Protein AF-A0A0F9JYY9-F1 (afdb_monomer_lite)

Radius of gyration: 10.93 Å; chains: 1; bounding box: 28×19×30 Å

Sequence (62 aa):
MPLDNEGKVRECLEIVKEDIFTEWEVSFLRSVLRQLIMGATMSVKQEKSIDRCYDKACASPY

Structure (mmCIF, N/CA/C/O backbone):
data_AF-A0A0F9JYY9-F1
#
_entry.id   AF-A0A0F9JYY9-F1
#
loop_
_atom_site.group_PDB
_atom_site.id
_atom_site.type_symbol
_atom_site.label_atom_id
_atom_site.label_alt_id
_atom_site.label_comp_id
_atom_site.label_asym_id
_atom_site.label_entity_id
_atom_site.label_seq_id
_atom_site.pdbx_PDB_ins_code
_atom_site.Cartn_x
_atom_site.Cartn_y
_atom_site.Cartn_z
_atom_site.occupancy
_atom_site.B_iso_or_equiv
_atom_site.auth_seq_id
_atom_site.auth_comp_id
_atom_site.auth_asym_id
_atom_site.auth_atom_id
_atom_site.pdbx_PDB_model_num
ATOM 1 N N . MET A 1 1 ? -17.195 2.578 -9.108 1.00 45.94 1 MET A N 1
ATOM 2 C CA . MET A 1 1 ? -17.074 3.078 -7.721 1.00 45.94 1 MET A CA 1
ATOM 3 C C . MET A 1 1 ? -15.598 3.308 -7.447 1.00 45.94 1 MET A C 1
ATOM 5 O O . MET A 1 1 ? -14.817 2.540 -7.997 1.00 45.94 1 MET A O 1
ATOM 9 N N . PRO A 1 2 ? -15.198 4.325 -6.667 1.00 59.09 2 PRO A N 1
ATOM 10 C CA . PRO A 1 2 ? -13.832 4.375 -6.150 1.00 59.09 2 PRO A CA 1
ATOM 11 C C . PRO A 1 2 ? -13.556 3.096 -5.346 1.00 59.09 2 PRO A C 1
ATOM 13 O O . PRO A 1 2 ? -14.418 2.670 -4.577 1.00 59.09 2 PRO A O 1
ATOM 16 N N . LEU A 1 3 ? -12.399 2.468 -5.569 1.00 70.50 3 LEU A N 1
ATOM 17 C CA . LEU A 1 3 ? -11.965 1.319 -4.776 1.00 70.50 3 LEU A CA 1
ATOM 18 C C . LEU A 1 3 ? -11.753 1.763 -3.327 1.00 70.50 3 LEU A C 1
ATOM 20 O O . LEU A 1 3 ? -11.173 2.826 -3.076 1.00 70.50 3 LEU A O 1
ATOM 24 N N . ASP A 1 4 ? -12.218 0.949 -2.384 1.00 86.44 4 ASP A N 1
ATOM 25 C CA . ASP A 1 4 ? -11.855 1.105 -0.982 1.00 86.44 4 ASP A CA 1
ATOM 26 C C . ASP A 1 4 ? -10.372 0.751 -0.762 1.00 86.44 4 ASP A C 1
ATOM 28 O O . ASP A 1 4 ? -9.664 0.280 -1.660 1.00 86.44 4 ASP A O 1
ATOM 32 N N . ASN A 1 5 ? -9.868 1.021 0.443 1.00 85.06 5 ASN A N 1
ATOM 33 C CA . ASN A 1 5 ? -8.465 0.764 0.770 1.00 85.06 5 ASN A CA 1
ATOM 34 C C . ASN A 1 5 ? -8.094 -0.721 0.618 1.00 85.06 5 ASN A C 1
ATOM 36 O O . ASN A 1 5 ? -6.953 -1.024 0.278 1.00 85.06 5 ASN A O 1
ATOM 40 N N . GLU A 1 6 ? -9.035 -1.644 0.833 1.00 88.69 6 GLU A N 1
ATOM 41 C CA . GLU A 1 6 ? -8.786 -3.072 0.632 1.00 88.69 6 GLU A CA 1
ATOM 42 C C . GLU A 1 6 ? -8.599 -3.396 -0.855 1.00 88.69 6 GLU A C 1
ATOM 44 O O . GLU A 1 6 ? -7.623 -4.057 -1.216 1.00 88.69 6 GLU A O 1
ATOM 49 N N . GLY A 1 7 ? -9.478 -2.882 -1.717 1.00 88.00 7 GLY A N 1
ATOM 50 C CA . GLY A 1 7 ? -9.403 -3.041 -3.166 1.00 88.00 7 GLY A CA 1
ATOM 51 C C . GLY A 1 7 ? -8.084 -2.523 -3.733 1.00 88.00 7 GLY A C 1
ATOM 52 O O . GLY A 1 7 ? -7.396 -3.255 -4.443 1.00 88.00 7 GLY A O 1
ATOM 53 N N . LYS A 1 8 ? -7.665 -1.316 -3.330 1.00 88.62 8 LYS A N 1
ATOM 54 C CA . LYS A 1 8 ? -6.376 -0.739 -3.750 1.00 88.62 8 LYS A CA 1
ATOM 55 C C . LYS A 1 8 ? -5.190 -1.620 -3.362 1.00 88.62 8 LYS A C 1
ATOM 57 O O . LYS A 1 8 ? -4.294 -1.846 -4.172 1.00 88.62 8 LYS A O 1
ATOM 62 N N . VAL A 1 9 ? -5.171 -2.128 -2.128 1.00 90.44 9 VAL A N 1
ATOM 63 C CA . VAL A 1 9 ? -4.072 -2.973 -1.632 1.00 90.44 9 VAL A CA 1
ATOM 64 C C . VAL A 1 9 ? -4.042 -4.327 -2.343 1.00 90.44 9 VAL A C 1
ATOM 66 O O . VAL A 1 9 ? -2.957 -4.817 -2.657 1.00 90.44 9 VAL A O 1
ATOM 69 N N . ARG A 1 10 ? -5.206 -4.931 -2.613 1.00 90.00 10 ARG A N 1
ATOM 70 C CA . ARG A 1 10 ? -5.301 -6.192 -3.365 1.00 90.00 10 ARG A CA 1
ATOM 71 C C . ARG A 1 10 ? -4.792 -6.038 -4.789 1.00 90.00 10 ARG A C 1
ATOM 73 O O . ARG A 1 10 ? -3.987 -6.865 -5.205 1.00 90.00 10 ARG A O 1
ATOM 80 N N . GLU A 1 11 ? -5.198 -4.978 -5.487 1.00 88.12 11 GLU A N 1
ATOM 81 C CA . GLU A 1 11 ? -4.669 -4.686 -6.820 1.00 88.12 11 GLU A CA 1
ATOM 82 C C . GLU A 1 11 ? -3.155 -4.507 -6.764 1.00 88.12 11 GLU A C 1
ATOM 84 O O . GLU A 1 11 ? -2.453 -5.245 -7.444 1.00 88.12 11 GLU A O 1
ATOM 89 N N . CYS A 1 12 ? -2.627 -3.660 -5.869 1.00 88.56 12 CYS A N 1
ATOM 90 C CA . CYS A 1 12 ? -1.176 -3.503 -5.713 1.00 88.56 12 CYS A CA 1
ATOM 91 C C . CYS A 1 12 ? -0.460 -4.856 -5.567 1.00 88.56 12 CYS A C 1
ATOM 93 O O . CYS A 1 12 ? 0.540 -5.092 -6.233 1.00 88.56 12 CYS A O 1
ATOM 95 N N . LEU A 1 13 ? -0.972 -5.769 -4.735 1.00 86.75 13 LEU A N 1
ATOM 96 C CA . LEU A 1 13 ? -0.348 -7.073 -4.481 1.00 86.75 13 LEU A CA 1
ATOM 97 C C . LEU A 1 13 ? -0.438 -8.073 -5.646 1.00 86.75 13 LEU A C 1
ATOM 99 O O . LEU A 1 13 ? 0.414 -8.961 -5.714 1.00 86.75 13 LEU A O 1
ATOM 103 N N . GLU A 1 14 ? -1.412 -7.950 -6.549 1.00 85.00 14 GLU A N 1
ATOM 104 C CA . GLU A 1 14 ? -1.426 -8.720 -7.805 1.00 85.00 14 GLU A CA 1
ATOM 105 C C . GLU A 1 14 ? -0.303 -8.254 -8.745 1.00 85.00 14 GLU A C 1
ATOM 107 O O . GLU A 1 14 ? 0.391 -9.078 -9.344 1.00 85.00 14 GLU A O 1
ATOM 112 N N . ILE A 1 15 ? -0.071 -6.940 -8.778 1.00 77.62 15 ILE A N 1
ATOM 113 C CA . ILE A 1 15 ? 0.892 -6.234 -9.638 1.00 77.62 15 ILE A CA 1
ATOM 114 C C . ILE A 1 15 ? 2.336 -6.376 -9.125 1.00 77.62 15 ILE A C 1
ATOM 116 O O . ILE A 1 15 ? 3.293 -6.325 -9.890 1.00 77.62 15 ILE A O 1
ATOM 120 N N . VAL A 1 16 ? 2.523 -6.623 -7.821 1.00 67.69 16 VAL A N 1
ATOM 121 C CA . VAL A 1 16 ? 3.833 -6.867 -7.174 1.00 67.69 16 VAL A CA 1
ATOM 122 C C . VAL A 1 16 ? 4.687 -7.932 -7.872 1.00 67.69 16 VAL A C 1
ATOM 124 O O . VAL A 1 16 ? 5.902 -7.941 -7.693 1.00 67.69 16 VAL A O 1
ATOM 127 N N . LYS A 1 17 ? 4.093 -8.807 -8.688 1.00 62.94 17 LYS A N 1
ATOM 128 C CA . LYS A 1 17 ? 4.827 -9.787 -9.498 1.00 62.94 17 LYS A CA 1
ATOM 129 C C . LYS A 1 17 ? 5.748 -9.157 -10.564 1.00 62.94 17 LYS A C 1
ATOM 131 O O . LYS A 1 17 ? 6.573 -9.885 -11.102 1.00 62.94 17 LYS A O 1
ATOM 136 N N . GLU A 1 18 ? 5.646 -7.854 -10.838 1.00 63.22 18 GLU A N 1
ATOM 137 C CA . GLU A 1 18 ? 6.335 -7.159 -11.943 1.00 63.22 18 GLU A CA 1
ATOM 138 C C . GLU A 1 18 ? 7.469 -6.195 -11.504 1.00 63.22 18 GLU A C 1
ATOM 140 O O . GLU A 1 18 ? 7.769 -5.237 -12.206 1.00 63.22 18 GLU A O 1
ATOM 145 N N . ASP A 1 19 ? 8.107 -6.394 -10.340 1.00 70.62 19 ASP A N 1
ATOM 146 C CA . ASP A 1 19 ? 9.227 -5.557 -9.826 1.00 70.62 19 ASP A CA 1
ATOM 147 C C . ASP A 1 19 ? 8.915 -4.049 -9.618 1.00 70.62 19 ASP A C 1
ATOM 149 O O . ASP A 1 19 ? 9.799 -3.237 -9.338 1.00 70.62 19 ASP A O 1
ATOM 153 N N . ILE A 1 20 ? 7.641 -3.651 -9.668 1.00 81.75 20 ILE A N 1
ATOM 154 C CA . ILE A 1 20 ? 7.195 -2.253 -9.497 1.00 81.75 20 ILE A CA 1
ATOM 155 C C . ILE A 1 20 ? 7.410 -1.742 -8.061 1.00 81.75 20 ILE A C 1
ATOM 157 O O . ILE A 1 20 ? 7.642 -0.550 -7.826 1.00 81.75 20 ILE A O 1
ATOM 161 N N . PHE A 1 21 ? 7.334 -2.631 -7.072 1.00 85.81 21 PHE A N 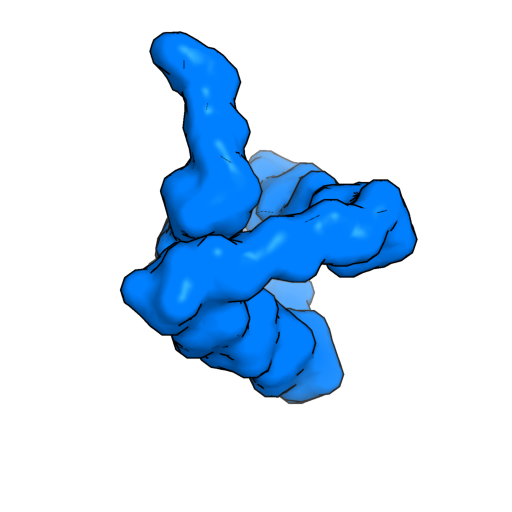1
ATOM 162 C CA . PHE A 1 21 ? 7.367 -2.277 -5.656 1.00 85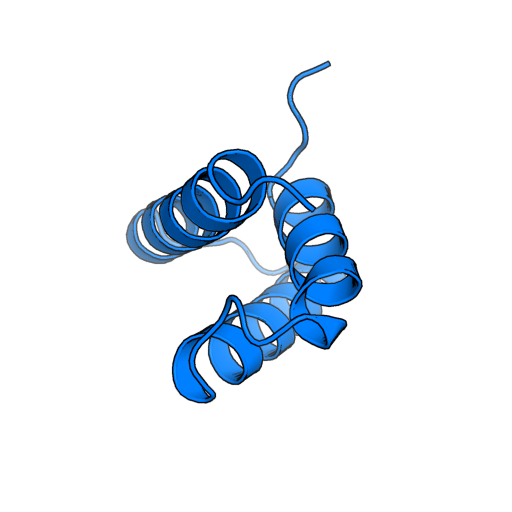.81 21 PHE A CA 1
ATOM 163 C C . PHE A 1 21 ? 8.674 -2.689 -4.987 1.00 85.81 21 PHE A C 1
ATOM 165 O O . PHE A 1 21 ? 9.221 -3.759 -5.229 1.00 85.81 21 PHE A O 1
ATOM 172 N N . THR A 1 22 ? 9.140 -1.852 -4.066 1.00 89.00 22 THR A N 1
ATOM 173 C CA . THR A 1 22 ? 10.238 -2.200 -3.161 1.00 89.00 22 THR A CA 1
ATOM 174 C C . THR A 1 22 ? 9.799 -3.276 -2.166 1.00 89.00 22 THR A C 1
ATOM 176 O O . THR A 1 22 ? 8.623 -3.359 -1.806 1.00 89.00 22 THR A O 1
ATOM 179 N N . GLU A 1 23 ? 10.743 -4.052 -1.628 1.00 88.25 23 GLU A N 1
ATOM 180 C CA . GLU A 1 23 ? 10.449 -5.069 -0.602 1.00 88.25 23 GLU A CA 1
ATOM 181 C C . GLU A 1 23 ? 9.689 -4.495 0.605 1.00 88.25 23 GLU A C 1
ATOM 183 O O . GLU A 1 23 ? 8.792 -5.138 1.161 1.00 88.25 23 GLU A O 1
ATOM 188 N N . TRP A 1 24 ? 10.015 -3.257 0.991 1.00 90.25 24 TRP A N 1
ATOM 189 C CA . TRP A 1 24 ? 9.319 -2.556 2.063 1.00 90.25 24 TRP A CA 1
ATOM 190 C C . TRP A 1 24 ? 7.859 -2.255 1.700 1.00 90.25 24 TRP A C 1
ATOM 192 O O . TRP A 1 24 ? 6.979 -2.527 2.515 1.00 90.25 24 TRP A O 1
ATOM 202 N N . GLU A 1 25 ? 7.584 -1.754 0.490 1.00 90.56 25 GLU A N 1
ATOM 203 C CA . GLU A 1 25 ? 6.216 -1.482 0.014 1.00 90.56 25 GLU A CA 1
ATOM 204 C C . GLU A 1 25 ? 5.385 -2.773 -0.025 1.00 90.56 25 GLU A C 1
ATOM 206 O O . GLU A 1 25 ? 4.257 -2.796 0.467 1.00 90.56 25 GLU A O 1
ATOM 211 N N . VAL A 1 26 ? 5.961 -3.880 -0.506 1.00 90.81 26 VAL A N 1
ATOM 212 C CA . VAL A 1 26 ? 5.296 -5.195 -0.507 1.00 90.81 26 VAL A CA 1
ATOM 213 C C . VAL A 1 26 ? 4.963 -5.649 0.914 1.00 90.81 26 VAL A C 1
ATOM 215 O O . VAL A 1 26 ? 3.843 -6.088 1.195 1.00 90.81 26 VAL A O 1
ATOM 218 N N . SER A 1 27 ? 5.927 -5.546 1.831 1.00 91.81 27 SER A N 1
ATOM 219 C CA . SER A 1 27 ? 5.739 -5.921 3.235 1.00 91.81 27 SER A CA 1
ATOM 220 C C . SER A 1 27 ? 4.676 -5.051 3.915 1.00 91.81 27 SER A C 1
ATOM 222 O O . SER A 1 27 ? 3.800 -5.567 4.619 1.00 91.81 27 SER A O 1
ATOM 224 N N . PHE A 1 28 ? 4.696 -3.743 3.641 1.00 93.31 28 PHE A N 1
ATOM 225 C CA . PHE A 1 28 ? 3.704 -2.783 4.111 1.00 93.31 28 PHE A CA 1
ATOM 226 C C . PHE A 1 28 ? 2.298 -3.143 3.620 1.00 93.31 28 PHE A C 1
ATOM 228 O O . PHE A 1 28 ? 1.403 -3.326 4.446 1.00 93.31 28 PHE A O 1
ATOM 235 N N . LEU A 1 29 ? 2.115 -3.335 2.310 1.00 92.25 29 LEU A N 1
ATOM 236 C CA . LEU A 1 29 ? 0.827 -3.685 1.705 1.00 92.25 29 LEU A CA 1
ATOM 237 C C . LEU A 1 29 ? 0.269 -5.000 2.270 1.00 92.25 29 LEU A C 1
ATOM 239 O O . LEU A 1 29 ? -0.900 -5.065 2.645 1.00 92.25 29 LEU A O 1
ATOM 243 N N . ARG A 1 30 ? 1.108 -6.032 2.439 1.00 92.31 30 ARG A N 1
ATOM 244 C CA . ARG A 1 30 ? 0.698 -7.301 3.074 1.00 92.31 30 ARG A CA 1
ATOM 245 C C . ARG A 1 30 ? 0.280 -7.121 4.533 1.00 92.31 30 ARG A C 1
ATOM 247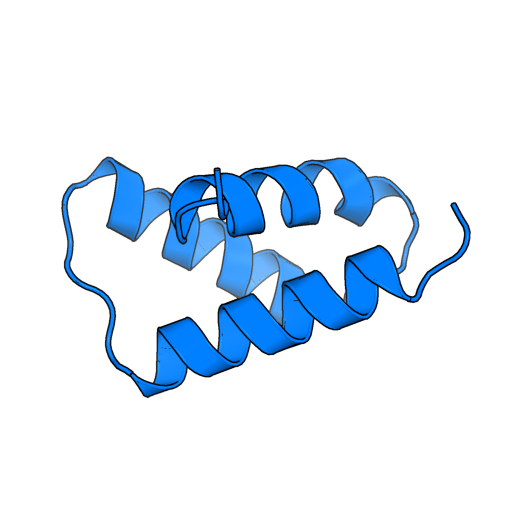 O O . ARG A 1 30 ? -0.652 -7.780 4.994 1.00 92.31 30 ARG A O 1
ATOM 254 N N . SER A 1 31 ? 0.981 -6.268 5.277 1.00 93.75 31 SER A N 1
ATOM 255 C CA . SER A 1 31 ? 0.649 -5.969 6.672 1.00 93.75 31 SER A CA 1
ATOM 256 C C . SER A 1 31 ? -0.691 -5.239 6.784 1.00 93.75 31 SER A C 1
ATOM 258 O O . SER A 1 31 ? -1.557 -5.655 7.552 1.00 93.75 31 SER A O 1
ATOM 260 N N . VAL A 1 32 ? -0.887 -4.213 5.955 1.00 92.00 32 VAL A N 1
ATOM 261 C CA . VAL A 1 32 ? -2.129 -3.439 5.872 1.00 92.00 32 VAL A CA 1
ATOM 262 C C . VAL A 1 32 ? -3.303 -4.322 5.464 1.00 92.00 32 VAL A C 1
ATOM 264 O O . VAL A 1 32 ? -4.343 -4.268 6.112 1.00 92.00 32 VAL A O 1
ATOM 267 N N . LEU A 1 33 ? -3.136 -5.190 4.461 1.00 92.25 33 LEU A N 1
ATOM 268 C CA . LEU A 1 33 ? -4.197 -6.104 4.036 1.00 92.25 33 LEU A CA 1
ATOM 269 C C . LEU A 1 33 ? -4.676 -6.987 5.194 1.00 92.25 33 LEU A C 1
ATOM 271 O O . LEU A 1 33 ? -5.876 -7.139 5.400 1.00 92.25 33 LEU A O 1
ATOM 275 N N . ARG A 1 34 ? -3.747 -7.534 5.990 1.00 92.25 34 ARG A N 1
ATOM 276 C CA . ARG A 1 34 ? -4.107 -8.323 7.177 1.00 92.25 34 ARG A CA 1
ATOM 277 C C . ARG A 1 34 ? -4.880 -7.499 8.202 1.00 92.25 34 ARG A C 1
ATOM 279 O O . ARG A 1 34 ? -5.861 -7.994 8.742 1.00 92.25 34 ARG A O 1
ATOM 286 N N . GLN A 1 35 ? -4.463 -6.259 8.455 1.00 90.62 35 GLN A N 1
ATOM 287 C CA . GLN A 1 35 ? -5.164 -5.362 9.378 1.00 90.62 35 GLN A CA 1
ATOM 288 C C . GLN A 1 35 ? -6.593 -5.064 8.900 1.00 90.62 35 GLN A C 1
ATOM 290 O O . GLN A 1 35 ? -7.523 -5.153 9.699 1.00 90.62 35 GLN A O 1
ATOM 295 N N . LEU A 1 36 ? -6.775 -4.792 7.604 1.00 88.88 36 LEU A N 1
ATOM 296 C CA . LEU A 1 36 ? -8.088 -4.547 7.000 1.00 88.88 36 LEU A CA 1
ATOM 297 C C . LEU A 1 36 ? -9.000 -5.780 7.083 1.00 88.88 36 LEU A C 1
ATOM 299 O O . LEU A 1 36 ? -10.136 -5.657 7.531 1.00 88.88 36 LEU A O 1
ATOM 303 N N . ILE A 1 37 ? -8.486 -6.976 6.766 1.00 89.12 37 ILE A N 1
ATOM 304 C CA . ILE A 1 37 ? -9.236 -8.242 6.889 1.00 89.12 37 ILE A CA 1
ATOM 305 C C . ILE A 1 37 ? -9.675 -8.496 8.339 1.00 89.12 37 ILE A C 1
ATOM 307 O O . ILE A 1 37 ? -10.755 -9.029 8.582 1.00 89.12 37 ILE A O 1
ATOM 311 N N . MET A 1 38 ? -8.854 -8.102 9.315 1.00 90.31 38 MET A N 1
ATOM 312 C CA . MET A 1 38 ? -9.183 -8.200 10.742 1.00 90.31 38 MET A CA 1
ATOM 313 C C . MET A 1 38 ? -10.131 -7.091 11.233 1.00 90.31 38 MET A C 1
ATOM 315 O O . MET A 1 38 ? -10.448 -7.051 12.421 1.00 90.31 38 MET A O 1
ATOM 319 N N . GLY A 1 39 ? -10.583 -6.194 10.352 1.00 86.56 39 GLY A N 1
ATOM 320 C CA . GLY A 1 39 ? -11.500 -5.102 10.678 1.00 86.56 39 GLY A CA 1
ATOM 321 C C . GLY A 1 39 ? -10.844 -3.915 11.389 1.00 86.56 39 GLY A C 1
ATOM 322 O O . GLY A 1 39 ? -11.539 -3.130 12.034 1.00 86.56 39 GLY A O 1
ATOM 323 N N . ALA A 1 40 ? -9.518 -3.775 11.317 1.00 86.94 40 ALA A N 1
ATOM 324 C CA . ALA A 1 40 ? -8.822 -2.638 11.906 1.00 86.94 40 ALA A CA 1
ATOM 325 C C . ALA A 1 40 ? -9.034 -1.361 11.078 1.00 86.94 40 ALA A C 1
ATOM 327 O O . ALA A 1 40 ? -9.062 -1.388 9.847 1.00 86.94 40 ALA A O 1
ATOM 328 N N . THR A 1 41 ? -9.115 -0.219 11.758 1.00 86.81 41 THR A N 1
ATOM 329 C CA . THR A 1 41 ? -9.155 1.093 11.110 1.00 86.81 41 THR A CA 1
ATOM 330 C C . THR A 1 41 ? -7.752 1.565 10.743 1.00 86.81 41 THR A C 1
ATOM 332 O O . THR A 1 41 ? -6.785 1.356 11.479 1.00 86.81 41 THR A O 1
ATOM 335 N N . MET A 1 42 ? -7.634 2.212 9.585 1.00 86.62 42 MET A N 1
ATOM 336 C CA . MET A 1 42 ? -6.369 2.772 9.120 1.00 86.62 42 MET A CA 1
ATOM 337 C C . MET A 1 42 ? -6.161 4.185 9.643 1.00 86.62 42 MET A C 1
ATOM 339 O O . MET A 1 42 ? -7.086 4.986 9.751 1.00 86.62 42 MET A O 1
ATOM 343 N N . SER A 1 43 ? -4.907 4.509 9.949 1.00 90.69 43 SER A N 1
ATOM 344 C CA . SER A 1 43 ? -4.513 5.898 10.153 1.00 90.69 43 SER A CA 1
ATOM 345 C C . SER A 1 43 ? -4.451 6.639 8.816 1.00 90.69 43 SER A C 1
ATOM 347 O O . SER A 1 43 ? -4.059 6.073 7.797 1.00 90.69 43 SER A O 1
ATOM 349 N N . VAL A 1 44 ? -4.689 7.953 8.840 1.00 91.62 44 VAL A N 1
ATOM 350 C CA . VAL A 1 44 ? -4.573 8.833 7.657 1.00 91.62 44 VAL A CA 1
ATOM 351 C C . VAL A 1 44 ? -3.207 8.709 6.960 1.00 91.62 44 VAL A C 1
ATOM 353 O O . VA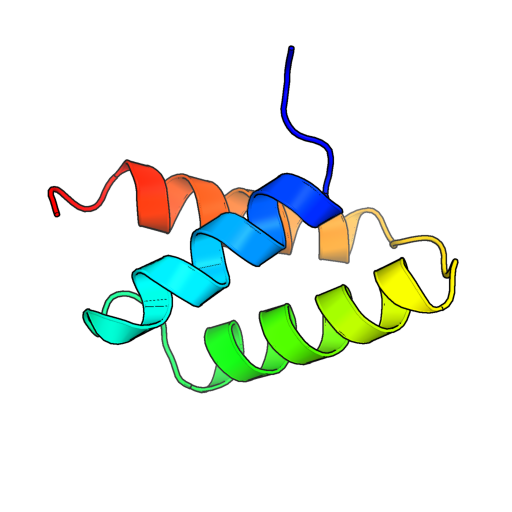L A 1 44 ? -3.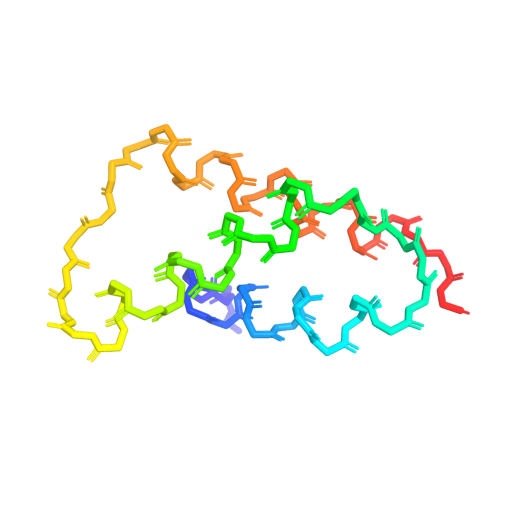090 8.868 5.748 1.00 91.62 44 VAL A O 1
ATOM 356 N N . LYS A 1 45 ? -2.134 8.418 7.710 1.00 90.88 45 LYS A N 1
ATOM 357 C CA . LYS A 1 45 ? -0.797 8.199 7.130 1.00 90.88 45 LYS A CA 1
ATOM 358 C C . LYS A 1 45 ? -0.706 6.885 6.351 1.00 90.88 45 LYS A C 1
ATOM 360 O O . LYS A 1 45 ? -0.027 6.848 5.326 1.00 90.88 45 LYS A O 1
ATOM 365 N N . GLN A 1 46 ? -1.360 5.827 6.832 1.00 89.94 46 GLN A N 1
ATOM 366 C CA . GLN A 1 46 ? -1.422 4.547 6.126 1.00 89.94 46 GLN A CA 1
ATOM 367 C C . GLN A 1 46 ? -2.235 4.687 4.843 1.00 89.94 46 GLN A C 1
ATOM 369 O O . GLN A 1 46 ? -1.748 4.267 3.803 1.00 89.94 46 GLN A O 1
ATOM 374 N N . GLU A 1 47 ? -3.383 5.366 4.890 1.00 91.69 47 GLU A N 1
ATOM 375 C CA . GLU A 1 47 ? -4.206 5.647 3.703 1.00 91.69 47 GLU A CA 1
ATOM 376 C C . GLU A 1 47 ? -3.399 6.362 2.617 1.00 91.69 47 GLU A C 1
ATOM 378 O O . GLU A 1 47 ? -3.269 5.853 1.509 1.00 91.69 47 GLU A O 1
ATOM 383 N N . LYS A 1 48 ? -2.708 7.453 2.970 1.00 92.50 48 LYS A N 1
ATOM 384 C CA . LYS A 1 48 ? -1.821 8.166 2.033 1.00 92.50 48 LYS A CA 1
ATOM 385 C C . LYS A 1 48 ? -0.692 7.301 1.469 1.00 92.50 48 LYS A C 1
ATOM 387 O O . LYS A 1 48 ? -0.198 7.566 0.376 1.00 92.50 48 LYS A O 1
ATOM 392 N N . SER A 1 49 ? -0.228 6.313 2.233 1.00 93.25 49 SER A N 1
ATOM 393 C CA .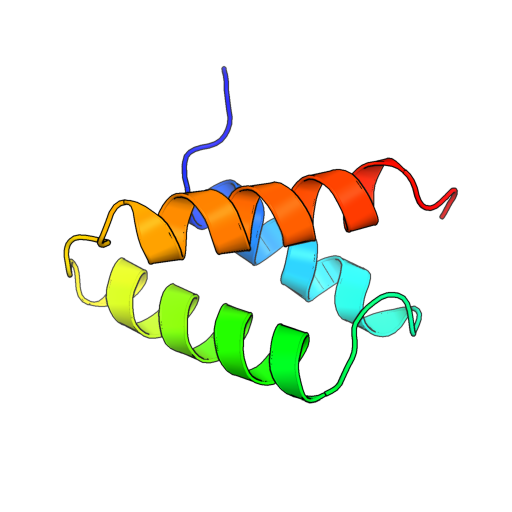 SER A 1 49 ? 0.830 5.400 1.787 1.00 93.25 49 SER A CA 1
ATOM 394 C C . SER A 1 49 ? 0.284 4.339 0.829 1.00 93.25 49 SER A C 1
ATOM 396 O O . SER A 1 49 ? 0.956 4.014 -0.145 1.00 93.25 49 SER A O 1
ATOM 398 N N . ILE A 1 50 ? -0.939 3.850 1.067 1.00 91.19 50 ILE A N 1
ATOM 399 C CA . ILE A 1 50 ? -1.675 2.970 0.147 1.00 91.19 50 ILE A CA 1
ATOM 400 C C . ILE A 1 50 ? -1.944 3.705 -1.164 1.00 91.19 50 ILE A C 1
ATOM 402 O O . ILE A 1 50 ? -1.625 3.169 -2.218 1.00 91.19 50 ILE A O 1
ATOM 406 N N . ASP A 1 51 ? -2.449 4.939 -1.096 1.00 91.44 51 ASP A N 1
ATOM 407 C CA . ASP A 1 51 ? -2.716 5.765 -2.278 1.00 91.44 51 ASP A CA 1
ATOM 408 C C . ASP A 1 51 ? -1.457 5.942 -3.128 1.00 91.44 51 ASP A C 1
ATOM 410 O O . ASP A 1 51 ? -1.483 5.697 -4.327 1.00 91.44 51 ASP A O 1
ATOM 414 N N . ARG A 1 52 ? -0.314 6.245 -2.500 1.00 91.56 52 ARG A N 1
ATOM 415 C CA . ARG A 1 52 ? 0.967 6.345 -3.212 1.00 91.56 52 ARG A CA 1
ATOM 416 C C . ARG A 1 52 ? 1.371 5.036 -3.895 1.00 91.56 52 ARG A C 1
ATOM 418 O O . ARG A 1 52 ? 1.891 5.075 -5.007 1.00 91.56 52 ARG A O 1
ATOM 425 N N . CYS A 1 53 ? 1.184 3.896 -3.226 1.00 90.12 53 CYS A N 1
ATOM 426 C CA . CYS A 1 53 ? 1.476 2.590 -3.820 1.00 90.12 53 CYS A CA 1
ATOM 427 C C . CYS A 1 53 ? 0.558 2.321 -5.017 1.00 90.12 53 CYS A C 1
ATOM 429 O O . CYS A 1 53 ? 1.022 1.864 -6.056 1.00 90.12 53 CYS A O 1
ATOM 431 N N . TYR A 1 54 ? -0.721 2.656 -4.884 1.00 89.75 54 TYR A N 1
ATOM 432 C CA . TYR A 1 54 ? -1.716 2.479 -5.929 1.00 89.75 54 TYR A CA 1
ATOM 433 C C . TYR A 1 54 ? -1.436 3.365 -7.147 1.00 89.75 54 TYR A C 1
ATOM 435 O O . TYR A 1 54 ? -1.371 2.861 -8.263 1.00 89.75 54 TYR A O 1
ATOM 443 N N . ASP A 1 55 ? -1.150 4.651 -6.938 1.00 89.19 55 ASP A N 1
ATOM 444 C CA . ASP A 1 55 ? -0.782 5.579 -8.012 1.00 89.19 55 ASP A CA 1
ATOM 445 C C . ASP A 1 55 ? 0.471 5.105 -8.761 1.00 89.19 55 ASP A C 1
ATOM 447 O O . ASP A 1 55 ? 0.535 5.188 -9.987 1.00 89.19 55 ASP A O 1
ATOM 451 N N . LYS A 1 56 ? 1.457 4.560 -8.035 1.00 87.44 56 LYS A N 1
ATOM 452 C CA . LYS A 1 56 ? 2.666 3.965 -8.622 1.00 87.44 56 LYS A CA 1
ATOM 453 C C . LYS A 1 56 ? 2.336 2.748 -9.488 1.00 87.44 56 LYS A C 1
ATOM 455 O O . LYS A 1 56 ? 2.892 2.620 -10.574 1.00 87.44 56 LYS A O 1
ATOM 460 N N . ALA A 1 57 ? 1.422 1.896 -9.028 1.00 85.81 57 ALA A N 1
ATOM 461 C CA . ALA A 1 57 ? 0.919 0.759 -9.794 1.00 85.81 57 ALA A CA 1
ATOM 462 C C . ALA A 1 57 ? 0.185 1.214 -11.067 1.00 85.81 57 ALA A C 1
ATOM 464 O O . ALA A 1 57 ? 0.457 0.701 -12.144 1.00 85.81 57 ALA A O 1
ATOM 465 N N . CYS A 1 58 ? -0.691 2.220 -10.974 1.00 85.44 58 CYS A N 1
ATOM 466 C CA . CYS A 1 58 ? -1.427 2.753 -12.125 1.00 85.44 58 CYS A CA 1
ATOM 467 C C . CYS A 1 58 ? -0.544 3.507 -13.131 1.00 85.44 58 CYS A C 1
ATOM 469 O O . CYS A 1 58 ? -0.877 3.561 -14.313 1.00 85.44 58 CYS A O 1
ATOM 471 N N . ALA A 1 59 ? 0.544 4.129 -12.672 1.00 83.19 59 ALA A N 1
ATOM 472 C CA . ALA A 1 59 ? 1.492 4.838 -13.528 1.00 83.19 59 ALA A CA 1
ATOM 473 C C . ALA A 1 59 ? 2.472 3.900 -14.246 1.00 83.19 59 ALA A C 1
ATOM 475 O O . ALA A 1 59 ? 3.114 4.324 -15.209 1.00 83.19 59 ALA A O 1
ATOM 476 N N . SER A 1 60 ? 2.607 2.655 -13.784 1.00 70.88 60 SER A N 1
ATOM 477 C CA . SER A 1 60 ? 3.419 1.652 -14.459 1.00 70.88 60 SER A CA 1
ATOM 478 C C . SER A 1 60 ? 2.634 1.088 -15.648 1.00 70.88 60 SER A C 1
ATOM 480 O O . SER A 1 60 ? 1.547 0.545 -15.446 1.00 70.88 60 SER A O 1
ATOM 482 N N . PRO A 1 61 ? 3.123 1.227 -16.894 1.00 60.91 61 PRO A N 1
ATOM 483 C CA . PRO A 1 61 ? 2.530 0.534 -18.024 1.00 60.91 61 PRO A CA 1
ATOM 484 C C . PRO A 1 61 ? 2.907 -0.941 -17.881 1.00 60.91 61 PRO A C 1
ATOM 486 O O . PRO A 1 61 ? 4.055 -1.288 -18.140 1.00 60.91 61 PRO A O 1
ATOM 489 N N . TYR A 1 62 ? 1.977 -1.754 -17.384 1.00 55.31 62 TYR A N 1
ATOM 490 C CA . TYR A 1 62 ? 2.072 -3.218 -17.389 1.00 55.31 62 TYR A CA 1
ATOM 491 C C . TYR A 1 62 ? 2.679 -3.761 -18.689 1.00 55.31 62 TYR A C 1
ATOM 493 O O . TYR A 1 62 ? 2.185 -3.350 -19.770 1.00 55.31 62 TYR A O 1
#

Secondary structure (DSSP, 8-state):
-PPPHHHHHHHHHHHGGGS-S-HHHHHHHHHHHHHHHTTPPPPHHHHHHHHHHHHHHHHS--

Organism: NCBI:txid412755

pLDDT: mean 84.81, std 10.55, range [45.94, 93.75]

Foldseek 3Di:
DPDDLLRLLVLLQVLVVPVLDDPVLNVLSVVVNVCVVVVHDDDPVSSVSSVVSSVSSVPDPD